Protein AF-A0A4P8GZ14-F1 (afdb_monomer_lite)

Structure (mmCIF, N/CA/C/O backbone):
data_AF-A0A4P8GZ14-F1
#
_entry.id   AF-A0A4P8GZ14-F1
#
loop_
_atom_site.group_PDB
_atom_site.id
_atom_site.type_symbol
_atom_site.label_atom_id
_atom_site.label_alt_id
_atom_site.label_comp_id
_atom_site.label_asym_id
_atom_site.label_entity_id
_atom_site.label_seq_id
_atom_site.pdbx_PDB_ins_code
_atom_site.Cartn_x
_atom_site.Cartn_y
_atom_site.Cartn_z
_atom_site.occupancy
_atom_site.B_iso_or_equiv
_atom_site.auth_seq_id
_atom_site.auth_comp_id
_atom_site.auth_asym_id
_atom_site.auth_atom_id
_atom_site.pdbx_PDB_model_num
ATOM 1 N N . MET A 1 1 ? -9.631 15.363 23.076 1.00 38.78 1 MET A N 1
ATOM 2 C CA . MET A 1 1 ? -8.656 15.101 22.000 1.00 38.78 1 MET A CA 1
ATOM 3 C C . MET A 1 1 ? -9.339 14.171 21.025 1.00 38.78 1 MET A C 1
ATOM 5 O O . MET A 1 1 ? -9.761 13.109 21.459 1.00 38.78 1 MET A O 1
ATOM 9 N N . SER A 1 2 ? -9.567 14.593 19.784 1.00 44.19 2 SER A N 1
ATOM 10 C CA . SER A 1 2 ? -10.221 13.736 18.792 1.00 44.19 2 SER A CA 1
ATOM 11 C C . SER A 1 2 ? -9.254 12.621 18.397 1.00 44.19 2 SER A C 1
ATOM 13 O O . SER A 1 2 ? -8.265 12.875 17.719 1.00 44.19 2 SER A O 1
ATOM 15 N N . THR A 1 3 ? -9.502 11.408 18.885 1.00 52.34 3 THR A N 1
ATOM 16 C CA . THR A 1 3 ? -8.819 10.164 18.505 1.00 52.34 3 THR A CA 1
ATOM 17 C C . THR A 1 3 ? -9.318 9.727 17.134 1.00 52.34 3 THR A C 1
ATOM 19 O O . THR A 1 3 ? -10.022 8.728 16.996 1.00 52.34 3 THR A O 1
ATOM 22 N N . GLU A 1 4 ? -9.014 10.509 16.101 1.00 71.50 4 GLU A N 1
ATOM 23 C CA . GLU A 1 4 ? -9.145 9.967 14.757 1.00 71.50 4 GLU A CA 1
ATOM 24 C C . GLU A 1 4 ? -8.101 8.860 14.609 1.00 71.50 4 GLU A C 1
ATOM 26 O O . GLU A 1 4 ? -6.923 9.079 14.888 1.00 71.50 4 GLU A O 1
ATOM 31 N N . ALA A 1 5 ? -8.551 7.655 14.247 1.00 81.19 5 ALA A N 1
ATOM 32 C CA . ALA A 1 5 ? -7.667 6.520 14.008 1.00 81.19 5 ALA A CA 1
ATOM 33 C C . ALA A 1 5 ? -6.572 6.908 13.007 1.00 81.19 5 ALA A C 1
ATOM 35 O O . ALA A 1 5 ? -6.805 7.711 12.108 1.00 81.19 5 ALA A O 1
ATOM 36 N N . ASP A 1 6 ? -5.379 6.358 13.150 1.00 90.62 6 ASP A N 1
ATOM 37 C CA . ASP A 1 6 ? -4.273 6.742 12.289 1.00 90.62 6 ASP A CA 1
ATOM 38 C C . ASP A 1 6 ? -4.528 6.356 10.820 1.00 90.62 6 ASP A C 1
ATOM 40 O O . ASP A 1 6 ? -4.742 5.186 10.503 1.00 90.62 6 ASP A O 1
ATOM 44 N N . VAL A 1 7 ? -4.522 7.349 9.928 1.00 94.12 7 VAL A N 1
ATOM 45 C CA . VAL A 1 7 ? -4.825 7.170 8.497 1.00 94.12 7 VAL A CA 1
ATOM 46 C C . VAL A 1 7 ? -3.712 6.429 7.772 1.00 94.12 7 VAL A C 1
ATOM 48 O O . VAL A 1 7 ? -3.989 5.702 6.823 1.00 94.12 7 VAL A O 1
ATOM 51 N N . ASP A 1 8 ? -2.473 6.575 8.230 1.00 94.56 8 ASP A N 1
ATOM 52 C CA . ASP A 1 8 ? -1.294 5.997 7.594 1.00 94.56 8 ASP A CA 1
ATOM 53 C C . ASP A 1 8 ? -1.044 4.551 8.047 1.00 94.56 8 ASP A C 1
ATOM 55 O O . ASP A 1 8 ? -0.216 3.852 7.461 1.00 94.56 8 ASP A O 1
ATOM 59 N N . ALA A 1 9 ? -1.771 4.060 9.058 1.00 95.50 9 ALA A N 1
ATOM 60 C CA . ALA A 1 9 ? -1.614 2.706 9.588 1.00 95.50 9 ALA A CA 1
ATOM 61 C C . ALA A 1 9 ? -1.754 1.582 8.534 1.00 95.50 9 ALA A C 1
ATOM 63 O O . ALA A 1 9 ? -0.907 0.686 8.534 1.00 95.50 9 ALA A O 1
ATOM 64 N N . PRO A 1 10 ? -2.719 1.608 7.591 1.00 96.88 10 PRO A N 1
ATOM 65 C CA . PRO A 1 10 ? -2.776 0.609 6.523 1.00 96.88 10 PRO A CA 1
ATOM 66 C C . PRO A 1 10 ? -1.548 0.656 5.601 1.00 96.88 10 PRO A C 1
ATOM 68 O O . PRO A 1 10 ? -1.019 -0.384 5.218 1.00 96.88 10 PRO A O 1
ATOM 71 N N . GLY A 1 11 ? -1.049 1.856 5.282 1.00 96.75 11 GLY A N 1
ATOM 72 C CA . GLY A 1 11 ? 0.176 2.023 4.493 1.00 96.75 11 GLY A CA 1
ATOM 73 C C . GLY A 1 11 ? 1.409 1.490 5.223 1.00 96.75 11 GLY A C 1
ATOM 74 O O . GLY A 1 11 ? 2.244 0.824 4.621 1.00 96.75 11 GLY A O 1
ATOM 75 N N . ALA A 1 12 ? 1.480 1.704 6.536 1.00 95.62 12 ALA A N 1
ATOM 76 C CA . ALA A 1 12 ? 2.525 1.158 7.392 1.00 95.62 12 ALA A CA 1
ATOM 77 C C . ALA A 1 12 ? 2.521 -0.382 7.429 1.00 95.62 12 ALA A C 1
ATOM 79 O O . ALA A 1 12 ? 3.589 -0.989 7.407 1.00 95.62 12 ALA A O 1
ATOM 80 N N . ALA A 1 13 ? 1.343 -1.016 7.440 1.00 97.44 13 ALA A N 1
ATOM 81 C CA . ALA A 1 13 ? 1.226 -2.472 7.341 1.00 97.44 13 ALA A CA 1
ATOM 82 C C . ALA A 1 13 ? 1.776 -3.000 6.009 1.00 97.44 13 ALA A C 1
ATOM 84 O O . ALA A 1 13 ? 2.526 -3.973 5.999 1.00 97.44 13 ALA A O 1
ATOM 85 N N . VAL A 1 14 ? 1.469 -2.313 4.901 1.00 97.44 14 VAL A N 1
ATOM 86 C CA . VAL A 1 14 ? 2.031 -2.634 3.581 1.00 97.44 14 VAL A CA 1
ATOM 87 C C . VAL A 1 14 ? 3.551 -2.488 3.581 1.00 97.44 14 VAL A C 1
ATOM 89 O O . VAL A 1 14 ? 4.247 -3.387 3.124 1.00 97.44 14 VAL A O 1
ATOM 92 N N . THR A 1 15 ? 4.089 -1.399 4.131 1.00 95.50 15 THR A N 1
ATOM 93 C CA . THR A 1 15 ? 5.543 -1.223 4.236 1.00 95.50 15 THR A CA 1
ATOM 94 C C . THR A 1 15 ? 6.192 -2.333 5.057 1.00 95.50 15 THR A C 1
ATOM 96 O O . THR A 1 15 ? 7.202 -2.880 4.627 1.00 95.50 15 THR A O 1
ATOM 99 N N . LEU A 1 16 ? 5.615 -2.704 6.203 1.00 95.94 16 LEU A N 1
ATOM 100 C CA . LEU A 1 16 ? 6.153 -3.777 7.038 1.00 95.94 16 LEU A CA 1
ATOM 101 C C . LEU A 1 16 ? 6.156 -5.126 6.304 1.00 95.94 16 LEU A C 1
ATOM 103 O O . LEU A 1 16 ? 7.145 -5.848 6.387 1.00 95.94 16 LEU A O 1
ATOM 107 N N . GLU A 1 17 ? 5.092 -5.440 5.564 1.00 97.06 17 GLU A N 1
ATOM 108 C CA . GLU A 1 17 ? 4.999 -6.663 4.762 1.00 97.06 17 GLU A CA 1
ATOM 109 C C . GLU A 1 17 ? 6.028 -6.687 3.624 1.00 97.06 17 GLU A C 1
ATOM 111 O O . GLU A 1 17 ? 6.744 -7.671 3.443 1.00 97.06 17 GLU A O 1
ATOM 116 N N . LEU A 1 18 ? 6.138 -5.600 2.856 1.00 96.19 18 LEU A N 1
ATOM 117 C CA . LEU A 1 18 ? 6.998 -5.561 1.671 1.00 96.19 18 LEU A CA 1
ATOM 118 C C . LEU A 1 18 ? 8.486 -5.441 2.025 1.00 96.19 18 LEU A C 1
ATOM 120 O O . LEU A 1 18 ? 9.323 -6.046 1.355 1.00 96.19 18 LEU A O 1
ATOM 124 N N . CYS A 1 19 ? 8.823 -4.710 3.089 1.00 95.06 19 CYS A N 1
ATOM 125 C CA . CYS A 1 19 ? 10.203 -4.569 3.561 1.00 95.06 19 CYS A CA 1
ATOM 126 C C . CYS A 1 19 ? 10.648 -5.681 4.514 1.00 95.06 19 CYS A C 1
ATOM 128 O O . CYS A 1 19 ? 11.849 -5.873 4.694 1.00 95.06 19 CYS A O 1
ATOM 130 N N . GLY A 1 20 ? 9.712 -6.356 5.185 1.00 93.19 20 GLY A N 1
ATOM 131 C CA . GLY A 1 20 ? 9.982 -7.286 6.287 1.00 93.19 20 GLY A CA 1
ATOM 132 C C . GLY A 1 20 ? 10.357 -6.612 7.617 1.00 93.19 20 GLY A C 1
ATOM 133 O O . GLY A 1 20 ? 10.481 -7.289 8.638 1.00 93.19 20 GLY A O 1
ATOM 134 N N . SER A 1 21 ? 10.544 -5.289 7.638 1.00 90.69 21 SER A N 1
ATOM 135 C CA . SER A 1 21 ? 10.904 -4.515 8.829 1.00 90.69 21 SER A CA 1
ATOM 136 C C . SER A 1 21 ? 10.468 -3.050 8.720 1.00 90.69 21 SER A C 1
ATOM 138 O O . SER A 1 21 ? 10.222 -2.527 7.636 1.00 90.69 21 SER A O 1
ATOM 140 N N . TRP A 1 22 ? 10.407 -2.369 9.869 1.00 87.06 22 TRP A N 1
ATOM 141 C CA . TRP A 1 22 ? 10.142 -0.925 9.956 1.00 87.06 22 TRP A CA 1
ATOM 142 C C . TRP A 1 22 ? 11.277 -0.057 9.408 1.00 87.06 22 TRP A C 1
ATOM 144 O O . TRP A 1 22 ? 11.052 1.087 9.027 1.00 87.06 22 TRP A O 1
ATOM 154 N N . ASP A 1 23 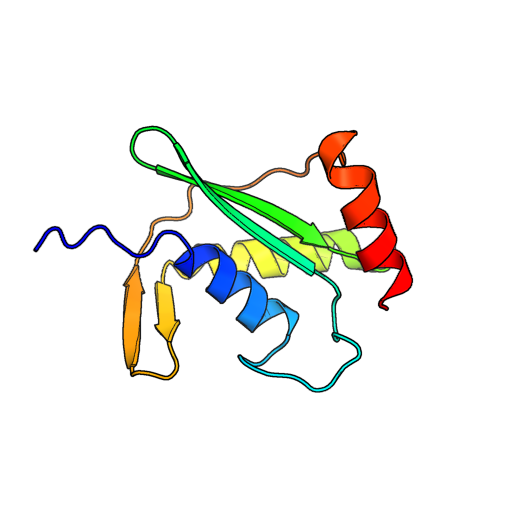? 12.490 -0.602 9.400 1.00 85.88 23 ASP A N 1
ATOM 155 C CA . ASP A 1 23 ? 13.682 0.032 8.858 1.00 85.88 23 ASP A CA 1
ATOM 156 C C . ASP A 1 23 ? 14.540 -1.040 8.183 1.00 85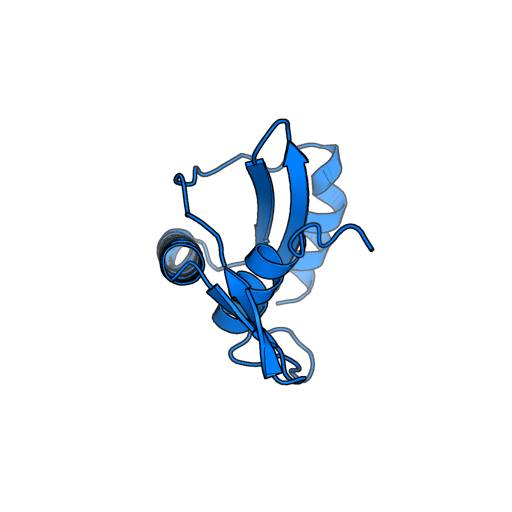.88 23 ASP A C 1
ATOM 158 O O . ASP A 1 23 ? 14.759 -2.120 8.747 1.00 85.88 23 ASP A O 1
ATOM 162 N N . HIS A 1 24 ? 14.999 -0.762 6.967 1.00 82.62 24 HIS A N 1
ATOM 163 C CA . HIS A 1 24 ? 15.882 -1.633 6.204 1.00 82.62 24 HIS A CA 1
ATOM 164 C C . HIS A 1 24 ? 16.990 -0.793 5.569 1.00 82.62 24 HIS A C 1
ATOM 166 O O . HIS A 1 24 ? 16.808 0.366 5.193 1.00 82.62 24 HIS A O 1
ATOM 172 N N . ARG A 1 25 ? 18.170 -1.391 5.396 1.00 84.75 25 ARG A N 1
ATOM 173 C CA . ARG A 1 25 ? 19.250 -0.726 4.662 1.00 84.75 25 ARG A CA 1
ATOM 174 C C . ARG A 1 25 ? 18.868 -0.630 3.175 1.00 84.75 25 ARG A C 1
ATOM 176 O O . ARG A 1 25 ? 18.333 -1.607 2.658 1.00 84.75 25 ARG A O 1
ATOM 183 N N . PRO A 1 26 ? 19.150 0.485 2.477 1.00 84.06 26 PRO A N 1
ATOM 184 C CA . PRO A 1 26 ? 19.012 0.550 1.023 1.00 84.06 26 PRO A CA 1
ATOM 185 C C . PRO A 1 26 ? 19.926 -0.458 0.290 1.00 84.06 26 PRO A C 1
ATOM 187 O O . PRO A 1 26 ? 21.027 -0.728 0.789 1.00 84.06 26 PRO A O 1
ATOM 190 N N . PRO A 1 27 ? 19.534 -0.947 -0.905 1.00 86.88 27 PRO A N 1
ATOM 191 C CA . PRO A 1 27 ? 18.269 -0.671 -1.598 1.00 86.88 27 PRO A CA 1
ATOM 192 C C . PRO A 1 27 ? 17.063 -1.337 -0.918 1.00 86.88 27 PRO A C 1
ATOM 194 O O . PRO A 1 27 ? 17.212 -2.225 -0.082 1.00 86.88 27 PRO A O 1
ATOM 197 N N . CYS A 1 28 ? 15.860 -0.855 -1.230 1.00 90.38 28 CYS A N 1
ATOM 198 C CA . CYS A 1 28 ? 14.639 -1.460 -0.707 1.00 90.38 28 CYS A CA 1
ATOM 199 C C . CYS A 1 28 ? 14.453 -2.858 -1.301 1.00 90.38 28 CYS A C 1
ATOM 201 O O . CYS A 1 28 ? 14.580 -2.976 -2.517 1.00 90.38 28 CYS A O 1
ATOM 203 N N . PRO A 1 29 ? 14.131 -3.891 -0.493 1.00 91.44 29 PRO A N 1
ATOM 204 C CA . PRO A 1 29 ? 13.872 -5.230 -1.021 1.00 91.44 29 PRO A CA 1
ATOM 205 C C . PRO A 1 29 ? 12.772 -5.236 -2.080 1.00 91.44 29 PRO A C 1
ATOM 207 O O . PRO A 1 29 ? 12.848 -5.986 -3.046 1.00 91.44 29 PRO A O 1
ATOM 210 N N . LEU A 1 30 ? 11.764 -4.380 -1.894 1.00 94.69 30 LEU A N 1
ATOM 211 C CA . LEU A 1 30 ? 10.699 -4.167 -2.855 1.00 94.69 30 LEU A CA 1
ATOM 212 C C . LEU A 1 30 ? 10.353 -2.674 -2.894 1.00 94.69 30 LEU A C 1
ATOM 214 O O . LEU A 1 30 ? 9.616 -2.192 -2.024 1.00 94.69 30 LEU A O 1
ATOM 218 N N . PRO A 1 31 ? 10.906 -1.908 -3.855 1.00 96.38 31 PRO A N 1
ATOM 219 C CA . PRO A 1 31 ? 10.680 -0.474 -3.940 1.00 96.38 31 PRO A CA 1
ATOM 220 C C . PRO A 1 31 ? 9.191 -0.167 -4.047 1.00 96.38 31 PRO A C 1
ATOM 222 O O . PRO A 1 31 ? 8.523 -0.558 -5.002 1.00 96.38 31 PRO A O 1
ATOM 225 N N . HIS A 1 32 ? 8.662 0.567 -3.073 1.00 96.19 32 HIS A N 1
ATOM 226 C CA . HIS A 1 32 ? 7.245 0.882 -3.021 1.00 96.19 32 HIS A CA 1
ATOM 227 C C . HIS A 1 32 ? 6.986 2.279 -2.460 1.00 96.19 32 HIS A C 1
ATOM 229 O O . HIS A 1 32 ? 7.849 2.959 -1.902 1.00 96.19 32 HIS A O 1
ATOM 235 N N . TYR A 1 33 ? 5.753 2.718 -2.641 1.00 96.06 33 TYR A N 1
ATOM 236 C CA . TYR A 1 33 ? 5.194 3.925 -2.078 1.00 96.06 33 TYR A CA 1
ATOM 237 C C . TYR A 1 33 ? 3.746 3.655 -1.703 1.00 96.06 33 TYR A C 1
ATOM 239 O O . TYR A 1 33 ? 2.980 3.164 -2.530 1.00 96.06 33 TYR A O 1
ATOM 247 N N . ALA A 1 34 ? 3.373 4.031 -0.486 1.00 96.50 34 ALA A N 1
ATOM 248 C CA . ALA A 1 34 ? 2.004 3.984 -0.008 1.00 96.50 34 ALA A CA 1
ATOM 249 C C . ALA A 1 34 ? 1.530 5.402 0.329 1.00 96.50 34 ALA A C 1
ATOM 251 O O . ALA A 1 34 ? 2.252 6.181 0.954 1.00 96.50 34 ALA A O 1
ATOM 252 N N . HIS A 1 35 ? 0.314 5.733 -0.091 1.00 95.94 35 HIS A N 1
ATOM 253 C CA . HIS A 1 35 ? -0.361 6.972 0.267 1.00 95.94 35 HIS A CA 1
ATOM 254 C C . HIS A 1 35 ? -1.785 6.676 0.701 1.00 95.94 35 HIS A C 1
ATOM 256 O O . HIS A 1 35 ? -2.552 6.088 -0.063 1.00 95.94 35 HIS A O 1
ATOM 262 N N . ALA A 1 36 ? -2.123 7.080 1.919 1.00 96.31 36 ALA A N 1
ATOM 263 C CA . ALA A 1 36 ? -3.458 6.950 2.464 1.00 96.31 36 ALA A CA 1
ATOM 264 C C . ALA A 1 36 ? -4.152 8.313 2.484 1.00 96.31 36 ALA A C 1
ATOM 266 O O . ALA A 1 36 ? -3.566 9.324 2.871 1.00 96.31 36 ALA A O 1
ATOM 267 N N . GLU A 1 37 ? -5.418 8.329 2.087 1.00 95.19 37 GLU A N 1
ATOM 268 C CA . GLU A 1 37 ? -6.267 9.514 2.134 1.00 95.19 37 GLU A CA 1
ATOM 269 C C . GLU A 1 37 ? -7.625 9.145 2.737 1.00 95.19 37 GLU A C 1
ATOM 271 O O . GLU A 1 37 ? -8.217 8.115 2.400 1.00 95.19 37 GLU A O 1
ATOM 276 N N . ARG A 1 38 ? -8.149 9.992 3.630 1.00 94.00 38 ARG A N 1
ATOM 277 C CA . ARG A 1 38 ? -9.524 9.845 4.124 1.00 94.00 38 ARG A CA 1
ATOM 278 C C . ARG A 1 38 ? -10.509 10.220 3.027 1.00 94.00 38 ARG A C 1
ATOM 280 O O . ARG A 1 38 ? -10.518 11.349 2.550 1.00 94.00 38 ARG A O 1
ATOM 287 N N . THR A 1 39 ? -11.406 9.298 2.699 1.00 91.69 39 THR A N 1
ATOM 288 C CA . THR A 1 39 ? -12.456 9.495 1.696 1.00 91.69 39 THR A CA 1
ATOM 289 C C . THR A 1 39 ? -13.807 9.126 2.298 1.00 91.69 39 THR A C 1
ATOM 291 O O . THR A 1 39 ? -14.096 7.949 2.534 1.00 91.69 39 THR A O 1
ATOM 294 N N . GLY A 1 40 ? -14.647 10.129 2.567 1.00 88.50 40 GLY A N 1
ATOM 295 C CA . GLY A 1 40 ? -15.934 9.926 3.237 1.00 88.50 40 GLY A CA 1
ATOM 296 C C . GLY A 1 40 ? -15.750 9.326 4.633 1.00 88.50 40 GLY A C 1
ATOM 297 O O . GLY A 1 40 ? -15.117 9.930 5.492 1.00 88.50 40 GLY A O 1
ATOM 298 N N . THR A 1 41 ? -16.301 8.132 4.857 1.00 86.81 41 THR A N 1
ATOM 299 C CA . THR A 1 41 ? -16.188 7.399 6.131 1.00 86.81 41 THR A CA 1
ATOM 300 C C . THR A 1 41 ? -15.058 6.365 6.148 1.00 86.81 41 THR A C 1
ATOM 302 O O . THR A 1 41 ? -14.946 5.614 7.113 1.00 86.81 41 THR A O 1
ATOM 305 N N . GLY A 1 42 ? -14.263 6.269 5.079 1.00 91.94 42 GLY A N 1
ATOM 306 C CA . GLY A 1 42 ? -13.202 5.273 4.926 1.00 91.94 42 GLY A CA 1
ATOM 307 C C . GLY A 1 42 ? -11.846 5.885 4.590 1.00 91.94 42 GLY A C 1
ATOM 308 O O . GLY A 1 42 ? -11.678 7.105 4.557 1.00 91.94 42 GLY A O 1
ATOM 309 N N . VAL A 1 43 ? -10.881 5.011 4.323 1.00 95.19 43 VAL A N 1
ATOM 310 C CA . VAL A 1 43 ? -9.538 5.371 3.862 1.00 95.19 43 VAL A CA 1
ATOM 311 C C . VAL A 1 43 ? -9.308 4.702 2.515 1.00 95.19 43 VAL A C 1
ATOM 313 O O . VAL A 1 43 ? -9.513 3.496 2.380 1.00 95.19 43 VAL A O 1
ATOM 316 N N . THR A 1 44 ? -8.888 5.486 1.528 1.00 96.31 44 THR A N 1
ATOM 317 C CA . THR A 1 44 ? -8.399 4.978 0.248 1.00 96.31 44 THR A CA 1
ATOM 318 C C . THR A 1 44 ? -6.880 4.902 0.315 1.00 96.31 44 THR A C 1
ATOM 320 O O . THR A 1 44 ? -6.222 5.891 0.636 1.00 96.31 44 THR A O 1
ATOM 323 N N . LEU A 1 45 ? -6.324 3.727 0.019 1.00 97.44 45 LEU A N 1
ATOM 324 C CA . LEU A 1 45 ? -4.884 3.498 -0.022 1.00 97.44 45 LEU A CA 1
ATOM 325 C C . LEU A 1 45 ? -4.433 3.338 -1.476 1.00 97.44 45 LEU A C 1
ATOM 327 O O . LEU A 1 45 ? -4.887 2.435 -2.178 1.00 97.44 45 LEU A O 1
ATOM 331 N N . ARG A 1 46 ? -3.510 4.190 -1.921 1.00 97.62 46 ARG A N 1
ATOM 332 C CA . ARG A 1 46 ? -2.813 4.039 -3.199 1.00 97.62 46 ARG A CA 1
ATOM 333 C C . ARG A 1 46 ? -1.421 3.484 -2.947 1.00 97.62 46 ARG A C 1
ATOM 335 O O . ARG A 1 46 ? -0.607 4.129 -2.289 1.00 97.62 46 ARG A O 1
ATOM 342 N N . VAL A 1 47 ? -1.152 2.307 -3.505 1.00 98.25 47 VAL A N 1
ATOM 343 C CA . VAL A 1 47 ? 0.169 1.677 -3.473 1.00 98.25 47 VAL A CA 1
ATOM 344 C C . VAL A 1 47 ? 0.743 1.654 -4.884 1.00 98.25 47 VAL A C 1
ATOM 346 O O . VAL A 1 47 ? 0.073 1.228 -5.824 1.00 98.25 47 VAL A O 1
ATOM 349 N N . LEU A 1 48 ? 1.975 2.133 -5.027 1.00 98.19 48 LEU A N 1
ATOM 350 C CA . LEU A 1 48 ? 2.814 1.931 -6.205 1.00 98.19 48 LEU A CA 1
ATOM 351 C C . LEU A 1 48 ? 3.998 1.078 -5.779 1.00 98.19 48 LEU A C 1
ATOM 353 O O . LEU A 1 48 ? 4.598 1.360 -4.745 1.00 98.19 48 LEU A O 1
ATOM 357 N N . PHE A 1 49 ? 4.359 0.079 -6.568 1.00 97.50 49 PHE A N 1
ATOM 358 C CA . PHE A 1 49 ? 5.507 -0.772 -6.290 1.00 97.50 49 PHE A CA 1
ATOM 359 C C . PHE A 1 49 ? 6.217 -1.161 -7.587 1.00 97.50 49 PHE A C 1
ATOM 361 O O . PHE A 1 49 ? 5.613 -1.120 -8.659 1.00 97.50 49 PHE A O 1
ATOM 368 N N . ALA A 1 50 ? 7.502 -1.486 -7.480 1.00 96.88 50 ALA A N 1
ATOM 369 C CA . ALA A 1 50 ? 8.295 -2.084 -8.544 1.00 96.88 50 ALA A CA 1
ATOM 370 C C . ALA A 1 50 ? 8.539 -3.559 -8.209 1.00 96.88 50 ALA A C 1
ATOM 372 O O . ALA A 1 50 ? 8.958 -3.881 -7.098 1.00 96.88 50 ALA A O 1
ATOM 373 N N . ALA A 1 51 ? 8.241 -4.429 -9.166 1.00 95.56 51 ALA A N 1
ATOM 374 C CA . ALA A 1 51 ? 8.446 -5.868 -9.095 1.00 95.56 51 ALA A CA 1
ATOM 375 C C . ALA A 1 51 ? 8.736 -6.393 -10.505 1.00 95.56 51 ALA A C 1
ATOM 377 O O . ALA A 1 51 ? 8.372 -5.737 -11.490 1.00 95.56 51 ALA A O 1
ATOM 378 N N . GLU A 1 52 ? 9.356 -7.567 -10.593 1.00 94.81 52 GLU A N 1
ATOM 379 C CA . GLU A 1 52 ? 9.421 -8.300 -11.855 1.00 94.81 52 GLU A CA 1
ATOM 380 C C . GLU A 1 52 ? 7.999 -8.684 -12.308 1.00 94.81 52 GLU A C 1
ATOM 382 O O . GLU A 1 52 ? 7.128 -8.914 -11.459 1.00 94.81 52 GLU A O 1
ATOM 387 N N . PRO A 1 53 ? 7.718 -8.734 -13.624 1.00 94.38 53 PRO A N 1
ATOM 388 C CA . PRO A 1 53 ? 6.375 -9.022 -14.129 1.00 94.38 53 PRO A CA 1
ATOM 389 C C . PRO A 1 53 ? 5.780 -10.338 -13.612 1.00 94.38 53 PRO A C 1
ATOM 391 O O . PRO A 1 53 ? 4.577 -10.405 -13.376 1.00 94.38 53 PRO A O 1
ATOM 394 N N . GLU A 1 54 ? 6.606 -11.368 -13.426 1.00 96.94 54 GLU A N 1
ATOM 395 C CA . GLU A 1 54 ? 6.206 -12.666 -12.873 1.00 96.94 54 GLU A CA 1
ATOM 396 C C . GLU A 1 54 ? 5.803 -12.623 -11.392 1.00 96.94 5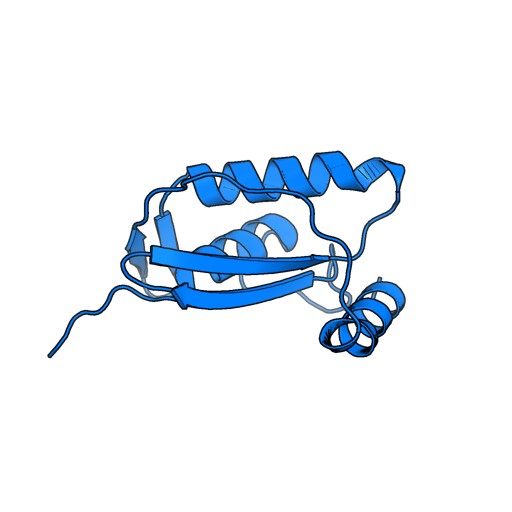4 GLU A C 1
ATOM 398 O O . GLU A 1 54 ? 5.011 -13.461 -10.966 1.00 96.94 54 GLU A O 1
ATOM 403 N N . ASP A 1 55 ? 6.291 -11.640 -10.632 1.00 96.94 55 ASP A N 1
ATOM 404 C CA . ASP A 1 55 ? 6.046 -11.513 -9.192 1.00 96.94 55 ASP A CA 1
ATOM 405 C C . ASP A 1 55 ? 4.890 -10.544 -8.872 1.00 96.94 55 ASP A C 1
ATOM 407 O O . ASP A 1 55 ? 4.451 -10.455 -7.724 1.00 96.94 55 ASP A O 1
ATOM 411 N N . GLU A 1 56 ? 4.372 -9.797 -9.857 1.00 96.75 56 GLU A N 1
ATOM 412 C CA . GLU A 1 56 ? 3.372 -8.732 -9.650 1.00 96.75 56 GLU A CA 1
ATOM 413 C C . GLU A 1 56 ? 2.121 -9.214 -8.904 1.00 96.75 56 GLU A C 1
ATOM 415 O O . GLU A 1 56 ? 1.669 -8.562 -7.953 1.00 96.75 56 GLU A O 1
ATOM 420 N N . GLU A 1 57 ? 1.579 -10.368 -9.296 1.00 97.19 57 GLU A N 1
ATOM 421 C CA . GLU A 1 57 ? 0.399 -10.954 -8.657 1.00 97.19 57 GLU A CA 1
ATOM 422 C C . GLU A 1 57 ? 0.684 -11.374 -7.207 1.00 97.19 57 GLU A C 1
ATOM 424 O O . GLU A 1 57 ? -0.136 -11.135 -6.314 1.00 97.19 57 GLU A O 1
ATOM 429 N N . ASP A 1 58 ? 1.867 -11.934 -6.945 1.00 98.00 58 ASP A N 1
ATOM 430 C CA . ASP A 1 58 ? 2.276 -12.357 -5.606 1.00 98.00 58 ASP A CA 1
ATOM 431 C C . ASP A 1 58 ? 2.476 -11.168 -4.663 1.00 98.00 58 ASP A C 1
ATOM 433 O O . ASP A 1 58 ? 2.062 -11.212 -3.499 1.00 98.00 58 ASP A O 1
ATOM 437 N N . VAL A 1 59 ? 3.046 -10.070 -5.158 1.00 97.88 59 VAL A N 1
ATOM 438 C CA . VAL A 1 59 ? 3.199 -8.830 -4.385 1.00 97.88 59 VAL A CA 1
ATOM 439 C C . VAL A 1 59 ? 1.837 -8.256 -4.008 1.00 97.88 59 VAL A C 1
ATOM 441 O O . VAL A 1 59 ? 1.631 -7.849 -2.863 1.00 97.88 59 VAL A O 1
ATOM 444 N N . ARG A 1 60 ? 0.870 -8.273 -4.928 1.00 97.94 60 ARG A N 1
ATOM 445 C CA . ARG A 1 60 ? -0.498 -7.821 -4.637 1.00 97.94 60 ARG A CA 1
ATOM 446 C C . ARG A 1 60 ? -1.203 -8.702 -3.626 1.00 97.94 60 ARG A C 1
ATOM 448 O O . ARG A 1 60 ? -1.836 -8.172 -2.716 1.00 97.94 60 ARG A O 1
ATOM 455 N N . ARG A 1 61 ? -1.058 -10.021 -3.741 1.00 98.19 61 ARG A N 1
ATOM 456 C CA . ARG A 1 61 ? -1.616 -10.963 -2.767 1.00 98.19 61 ARG A CA 1
ATOM 457 C C . ARG A 1 61 ? -1.084 -10.682 -1.359 1.00 98.19 61 ARG A C 1
ATOM 459 O O . ARG A 1 61 ? -1.872 -10.611 -0.422 1.00 98.19 61 ARG A O 1
ATOM 466 N N . ARG A 1 62 ? 0.223 -10.442 -1.216 1.00 98.44 62 ARG A N 1
ATOM 467 C CA . ARG A 1 62 ? 0.845 -10.074 0.071 1.00 98.44 62 ARG A CA 1
ATOM 468 C C . ARG A 1 62 ? 0.292 -8.763 0.635 1.00 98.44 62 ARG A C 1
ATOM 470 O O . ARG A 1 62 ? -0.006 -8.685 1.824 1.00 98.44 62 ARG A O 1
ATOM 477 N N . ILE A 1 63 ? 0.099 -7.750 -0.213 1.00 98.50 63 ILE A N 1
ATOM 478 C CA . ILE A 1 63 ? -0.534 -6.479 0.181 1.00 98.50 63 ILE A CA 1
ATOM 479 C C . ILE A 1 63 ? -1.954 -6.723 0.712 1.00 98.50 63 ILE A C 1
ATOM 481 O O . ILE A 1 63 ? -2.303 -6.222 1.782 1.00 98.50 63 ILE A O 1
ATOM 485 N N . ASP A 1 64 ? -2.762 -7.506 -0.001 1.00 98.50 64 ASP A N 1
ATOM 486 C CA . ASP A 1 64 ? -4.134 -7.812 0.409 1.00 98.50 64 ASP A CA 1
ATOM 487 C C . ASP A 1 64 ? -4.180 -8.618 1.716 1.00 98.50 64 ASP A C 1
ATOM 489 O O . ASP A 1 64 ? -5.016 -8.339 2.578 1.00 98.50 64 ASP A O 1
ATOM 493 N N . GLU A 1 65 ? -3.270 -9.575 1.910 1.00 98.38 65 GLU A N 1
ATOM 494 C CA . GLU A 1 65 ? -3.124 -10.347 3.154 1.00 98.38 65 GLU A CA 1
ATOM 495 C C . GLU A 1 65 ? -2.751 -9.440 4.343 1.00 98.38 65 GLU A C 1
ATOM 497 O O . GLU A 1 65 ? -3.384 -9.502 5.406 1.00 98.38 65 GLU A O 1
ATOM 502 N N . ALA A 1 66 ? -1.792 -8.528 4.153 1.00 98.25 66 ALA A N 1
ATOM 503 C CA . ALA A 1 66 ? -1.397 -7.554 5.169 1.00 98.25 66 ALA A CA 1
ATOM 504 C C . ALA A 1 66 ? -2.558 -6.623 5.553 1.00 98.25 66 ALA A C 1
ATOM 506 O O . ALA A 1 66 ? -2.810 -6.383 6.736 1.00 98.25 66 ALA A O 1
ATOM 507 N N . LEU A 1 67 ? -3.322 -6.139 4.571 1.00 98.44 67 LEU A N 1
ATOM 508 C CA . LEU A 1 67 ? -4.490 -5.294 4.826 1.00 98.44 67 LEU A CA 1
ATOM 509 C C . LEU A 1 67 ? -5.637 -6.076 5.475 1.00 98.44 67 LEU A C 1
ATOM 511 O O . LEU A 1 67 ? -6.310 -5.542 6.359 1.00 98.44 67 LEU A O 1
ATOM 515 N N . SER A 1 68 ? -5.836 -7.338 5.097 1.00 98.38 68 SER A N 1
ATOM 516 C CA . SER A 1 68 ? -6.873 -8.218 5.658 1.00 98.38 68 SER A CA 1
ATOM 517 C C . SER A 1 68 ? -6.636 -8.573 7.125 1.00 98.38 68 SER A C 1
ATOM 519 O O . SER A 1 68 ? -7.590 -8.884 7.834 1.00 98.38 68 SER A O 1
ATOM 521 N N . THR A 1 69 ? -5.394 -8.466 7.611 1.00 97.56 69 THR A N 1
ATOM 522 C CA . THR A 1 69 ? -5.075 -8.601 9.043 1.00 97.56 69 THR A CA 1
ATOM 523 C C . THR A 1 69 ? -5.811 -7.556 9.895 1.00 97.56 69 THR A C 1
ATOM 525 O O . THR A 1 69 ? -6.067 -7.787 11.077 1.00 97.56 69 THR A O 1
ATOM 528 N N . GLY A 1 70 ? -6.186 -6.409 9.311 1.00 97.00 70 GLY A N 1
ATOM 529 C CA . GLY A 1 70 ? -7.061 -5.423 9.953 1.00 97.00 70 GLY A CA 1
ATOM 530 C C . GLY A 1 70 ? -6.425 -4.676 11.124 1.00 97.00 70 GLY A C 1
ATOM 531 O O . GLY A 1 70 ? -7.127 -4.000 11.875 1.00 97.00 70 GLY A O 1
ATOM 532 N N . SER A 1 71 ? -5.113 -4.806 11.324 1.00 96.69 71 SER A N 1
ATOM 533 C CA . SER A 1 71 ? -4.390 -4.070 12.355 1.00 96.69 71 SER A CA 1
ATOM 534 C C . SER A 1 71 ? -2.890 -4.006 12.086 1.00 96.69 71 SER A C 1
ATOM 536 O O . SER A 1 71 ? -2.324 -4.866 11.413 1.00 96.69 71 SER A O 1
ATOM 538 N N . VAL A 1 72 ? -2.238 -2.985 12.640 1.00 96.25 72 VAL A N 1
ATOM 539 C CA . VAL A 1 72 ? -0.776 -2.911 12.739 1.00 96.25 72 VAL A CA 1
ATOM 540 C C . VAL A 1 72 ? -0.402 -2.435 14.129 1.00 96.25 72 VAL A C 1
ATOM 542 O O . VAL A 1 72 ? -1.054 -1.546 14.684 1.00 96.25 72 VAL A O 1
ATOM 545 N N . THR A 1 73 ? 0.657 -3.021 14.679 1.00 94.25 73 THR A N 1
ATOM 546 C CA . THR A 1 73 ? 1.276 -2.572 15.925 1.00 94.25 73 THR A CA 1
ATOM 547 C C . THR A 1 73 ? 2.586 -1.884 15.594 1.00 94.25 73 THR A C 1
ATOM 549 O O . THR A 1 73 ? 3.471 -2.477 14.977 1.00 94.25 73 THR A O 1
ATOM 552 N N . ARG A 1 74 ? 2.704 -0.625 15.998 1.00 88.31 74 ARG A N 1
ATOM 553 C CA . ARG A 1 74 ? 3.896 0.188 15.792 1.00 88.31 74 ARG A CA 1
ATOM 554 C C . ARG A 1 74 ? 5.014 -0.171 16.766 1.00 88.31 74 ARG A C 1
ATOM 556 O O . ARG A 1 74 ? 4.753 -0.766 17.812 1.00 88.31 74 ARG A O 1
ATOM 563 N N . PRO A 1 75 ? 6.255 0.257 16.476 1.00 89.06 75 PRO A N 1
ATOM 564 C CA . PRO A 1 75 ? 7.382 0.080 17.391 1.00 89.06 75 PRO A CA 1
ATOM 565 C C . PRO A 1 75 ? 7.167 0.681 18.789 1.00 89.06 75 PRO A C 1
ATOM 567 O O . PRO A 1 75 ? 7.754 0.200 19.752 1.00 89.06 75 PRO A O 1
ATOM 570 N N . ASP A 1 76 ? 6.322 1.707 18.916 1.00 88.69 76 ASP A N 1
ATOM 571 C CA . ASP A 1 76 ? 5.958 2.321 20.200 1.00 88.69 76 ASP A CA 1
ATOM 572 C C . ASP A 1 76 ? 4.892 1.529 20.989 1.00 88.69 76 ASP A C 1
ATOM 574 O O . ASP A 1 76 ? 4.487 1.943 22.074 1.00 88.69 76 ASP A O 1
ATOM 578 N N . GLY A 1 77 ? 4.434 0.391 20.456 1.00 91.06 77 GLY A N 1
ATOM 579 C CA . GLY A 1 77 ? 3.401 -0.462 21.039 1.00 91.06 77 GLY A CA 1
ATOM 580 C C . GLY A 1 77 ? 1.967 -0.004 20.759 1.00 91.06 77 GLY A C 1
ATOM 581 O O . GLY A 1 77 ? 1.029 -0.710 21.134 1.00 91.06 77 GLY A O 1
ATOM 582 N N . SER A 1 78 ? 1.763 1.138 20.094 1.00 90.75 78 SER A N 1
ATOM 583 C CA . SER A 1 78 ? 0.427 1.572 19.682 1.00 90.75 78 SER A CA 1
ATOM 584 C C . SER A 1 78 ? -0.112 0.669 18.574 1.00 90.75 78 SER A C 1
ATOM 586 O O . SER A 1 78 ? 0.620 0.255 17.674 1.00 90.75 78 SER A O 1
ATOM 588 N N . SER A 1 79 ? -1.406 0.355 18.632 1.00 93.50 79 SER A N 1
ATOM 589 C CA . SER A 1 79 ? -2.082 -0.433 17.603 1.00 93.50 79 SER A CA 1
ATOM 590 C C . SER A 1 79 ? -3.232 0.360 17.001 1.00 93.50 79 SER A C 1
ATOM 592 O O . SER A 1 79 ? -3.994 1.010 17.719 1.00 93.50 79 SER A O 1
ATOM 594 N N . THR A 1 80 ? -3.346 0.309 15.677 1.00 95.19 80 THR A N 1
ATOM 595 C CA . THR A 1 80 ? -4.489 0.850 14.933 1.00 95.19 80 THR A CA 1
ATOM 596 C C . THR A 1 80 ? -5.199 -0.300 14.242 1.00 95.19 80 THR A C 1
ATOM 598 O O . THR A 1 80 ? -4.536 -1.167 13.677 1.00 95.19 80 THR A O 1
ATOM 601 N N . GLN A 1 81 ? -6.531 -0.301 14.291 1.00 95.50 81 GLN A N 1
ATOM 602 C CA . GLN A 1 81 ? -7.379 -1.307 13.655 1.00 95.50 81 GLN A CA 1
ATOM 603 C C . GLN A 1 81 ? -8.177 -0.697 12.503 1.00 95.50 81 GLN A C 1
ATOM 605 O O . GLN A 1 81 ? -8.525 0.486 12.534 1.00 95.50 81 GLN A O 1
ATOM 610 N N . TRP A 1 82 ? -8.495 -1.518 11.510 1.00 96.25 82 TRP A N 1
ATOM 611 C CA . TRP A 1 82 ? -9.343 -1.175 10.374 1.00 96.25 82 TRP A CA 1
ATOM 612 C C . TRP A 1 82 ? -10.061 -2.418 9.842 1.00 96.25 82 TRP A C 1
ATOM 614 O O . TRP A 1 82 ? -9.802 -3.544 10.258 1.00 96.25 82 TRP A O 1
ATOM 624 N N . GLU A 1 83 ? -10.959 -2.209 8.883 1.00 97.12 83 GLU A N 1
ATOM 625 C CA . GLU A 1 83 ? -11.609 -3.281 8.134 1.00 97.12 83 GLU A CA 1
ATOM 626 C C . GLU A 1 83 ? -11.251 -3.139 6.654 1.00 97.12 83 GLU A C 1
ATOM 628 O O . GLU A 1 83 ? -11.525 -2.104 6.038 1.00 97.12 83 GLU A O 1
ATOM 633 N N . PHE A 1 84 ? -10.623 -4.164 6.080 1.00 97.75 84 PHE A N 1
ATOM 634 C CA . PHE A 1 84 ? -10.277 -4.165 4.665 1.00 97.75 84 PHE A CA 1
ATOM 635 C C . PHE A 1 84 ? -11.518 -4.418 3.806 1.00 97.75 84 PHE A C 1
ATOM 637 O O . PHE A 1 84 ? -12.234 -5.399 3.988 1.00 97.75 84 PHE A O 1
ATOM 644 N N . ARG A 1 85 ? -11.783 -3.504 2.868 1.00 97.00 85 ARG A N 1
ATOM 645 C CA . ARG A 1 85 ? -12.965 -3.548 1.989 1.00 97.00 85 ARG A CA 1
ATOM 646 C C . ARG A 1 85 ? -12.692 -4.188 0.625 1.00 97.00 85 ARG A C 1
ATOM 648 O O . ARG A 1 85 ? -13.639 -4.414 -0.121 1.00 97.00 85 ARG A O 1
ATOM 655 N N . GLY A 1 86 ? -11.428 -4.466 0.313 1.00 96.75 86 GLY A N 1
ATOM 656 C CA . GLY A 1 86 ? -10.971 -4.970 -0.979 1.00 96.75 86 GLY A CA 1
ATOM 657 C C . GLY A 1 86 ? -10.026 -4.001 -1.689 1.00 9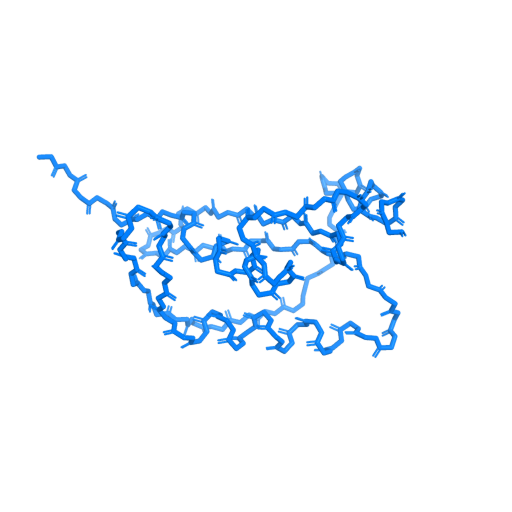6.75 86 GLY A C 1
ATOM 658 O O . GLY A 1 86 ? -9.865 -2.846 -1.288 1.00 96.75 86 GLY A O 1
ATOM 659 N N . SER A 1 87 ? -9.404 -4.487 -2.757 1.00 97.06 87 SER A N 1
ATOM 660 C CA . SER A 1 87 ? -8.476 -3.738 -3.602 1.00 97.06 87 SER A CA 1
ATOM 661 C C . SER A 1 87 ? -8.734 -4.041 -5.082 1.00 97.06 87 SER A C 1
ATOM 663 O O . SER A 1 87 ? -9.483 -4.949 -5.444 1.00 97.06 87 SER A O 1
ATOM 665 N N . THR A 1 88 ? -8.127 -3.245 -5.958 1.00 95.81 88 THR A N 1
ATOM 666 C CA . THR A 1 88 ? -8.085 -3.509 -7.398 1.00 95.81 88 THR A CA 1
ATOM 667 C C . THR A 1 88 ? -6.760 -3.018 -7.966 1.00 95.81 88 THR A C 1
ATOM 669 O O . THR A 1 88 ? -6.194 -2.038 -7.472 1.00 95.81 88 THR A O 1
ATOM 672 N N . SER A 1 89 ? -6.268 -3.660 -9.027 1.00 94.44 89 SER A N 1
ATOM 673 C CA . SER A 1 89 ? -5.179 -3.095 -9.827 1.00 94.44 89 SER A CA 1
ATOM 674 C C . SER A 1 89 ? -5.631 -1.799 -10.479 1.00 94.44 89 SER A C 1
ATOM 676 O O . SER A 1 89 ? -6.715 -1.723 -11.059 1.00 94.44 89 SER A O 1
ATOM 678 N N . GLY A 1 90 ? -4.759 -0.797 -10.449 1.00 92.50 90 GLY A N 1
ATOM 679 C CA . GLY A 1 90 ? -4.944 0.447 -11.183 1.00 92.50 90 GLY A CA 1
ATOM 680 C C . GLY A 1 90 ? -3.753 0.713 -12.087 1.00 92.50 90 GLY A C 1
ATOM 681 O O . GLY A 1 90 ? -2.622 0.393 -11.736 1.00 92.50 90 GLY A O 1
ATOM 682 N N . VAL A 1 91 ? -4.001 1.353 -13.225 1.00 94.12 91 VAL A N 1
ATOM 683 C CA . VAL A 1 91 ? -2.934 1.842 -14.105 1.00 94.12 91 VAL A CA 1
ATOM 684 C C . VAL A 1 91 ? -2.229 3.021 -13.428 1.00 94.12 91 VAL A C 1
ATOM 686 O O . VAL A 1 91 ? -2.865 3.797 -12.713 1.00 94.12 91 VAL A O 1
ATOM 689 N N . VAL A 1 92 ? -0.918 3.158 -13.630 1.00 95.62 92 VAL A N 1
ATOM 690 C CA . VAL A 1 92 ? -0.167 4.346 -13.196 1.00 95.62 92 VAL A CA 1
ATOM 691 C C . VAL A 1 92 ? -0.680 5.561 -13.968 1.00 95.62 92 VAL A C 1
ATOM 693 O O . VAL A 1 92 ? -0.624 5.590 -15.198 1.00 95.62 92 VAL A O 1
ATOM 696 N N . VAL A 1 93 ? -1.184 6.569 -13.258 1.00 95.19 93 VAL A N 1
ATOM 697 C CA . VAL A 1 93 ? -1.696 7.797 -13.889 1.00 95.19 93 VAL A CA 1
ATOM 698 C C . VAL A 1 93 ? -0.569 8.819 -14.116 1.00 95.19 93 VAL A C 1
ATOM 700 O O . VAL A 1 93 ? 0.489 8.721 -13.491 1.00 95.19 93 VAL A O 1
ATOM 703 N N . PRO A 1 94 ? -0.743 9.841 -14.980 1.00 97.19 94 PRO A N 1
ATOM 704 C CA . PRO A 1 94 ? 0.336 10.779 -15.308 1.00 97.19 94 PRO A CA 1
ATOM 705 C C . PRO A 1 94 ? 0.972 11.491 -14.104 1.00 97.19 94 PRO A C 1
ATOM 707 O O . PRO A 1 94 ? 2.180 11.720 -14.097 1.00 97.19 94 PRO A O 1
ATOM 710 N N . SER A 1 95 ? 0.192 11.799 -13.062 1.00 95.94 95 SER A N 1
ATOM 711 C CA . SER A 1 95 ? 0.698 12.401 -11.818 1.00 95.94 95 SER A CA 1
ATOM 712 C C . SER A 1 95 ? 1.620 11.469 -11.018 1.00 95.94 95 SER A C 1
ATOM 714 O O . SER A 1 95 ? 2.422 11.934 -10.210 1.00 95.94 95 SER A O 1
ATOM 716 N N . GLU A 1 96 ? 1.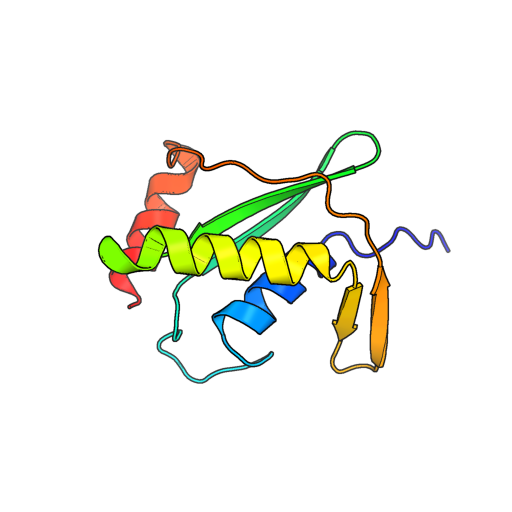547 10.161 -11.259 1.00 97.31 96 GLU A N 1
ATOM 717 C CA . GLU A 1 96 ? 2.334 9.129 -10.583 1.00 97.31 96 GLU A CA 1
ATOM 718 C C . GLU A 1 96 ? 3.581 8.720 -11.375 1.00 97.31 96 GLU A C 1
ATOM 720 O O . GLU A 1 96 ? 4.506 8.147 -10.799 1.00 97.31 96 GLU A O 1
ATOM 725 N N . ALA A 1 97 ? 3.653 9.044 -12.669 1.00 96.88 97 ALA A N 1
ATOM 726 C CA . ALA A 1 97 ? 4.682 8.545 -13.585 1.00 96.88 97 ALA A CA 1
ATOM 727 C C . ALA A 1 97 ? 6.117 8.817 -13.103 1.00 96.88 97 ALA A C 1
ATOM 729 O O . ALA A 1 97 ? 6.966 7.926 -13.116 1.00 96.88 97 ALA A O 1
ATOM 730 N N . ALA A 1 98 ? 6.388 10.031 -12.613 1.00 97.44 98 ALA A N 1
ATOM 731 C CA . ALA A 1 98 ? 7.708 10.384 -12.090 1.00 97.44 98 ALA A CA 1
ATOM 732 C C . ALA A 1 98 ? 8.088 9.560 -10.849 1.00 97.44 98 ALA A C 1
ATOM 734 O O . ALA A 1 98 ? 9.260 9.266 -10.627 1.00 97.44 98 ALA A O 1
ATOM 735 N N . ARG A 1 99 ? 7.102 9.187 -10.027 1.00 96.75 99 ARG A N 1
ATOM 736 C CA . ARG A 1 99 ? 7.317 8.351 -8.846 1.00 96.75 99 ARG A CA 1
ATOM 737 C C . ARG A 1 99 ? 7.508 6.891 -9.238 1.00 96.75 99 ARG A C 1
ATOM 739 O O . ARG A 1 99 ? 8.468 6.292 -8.773 1.00 96.75 99 ARG A O 1
ATOM 746 N N . ALA A 1 100 ? 6.654 6.364 -10.112 1.00 96.50 100 ALA A N 1
ATOM 747 C CA . ALA A 1 100 ? 6.766 5.003 -10.629 1.00 96.50 100 ALA A CA 1
ATOM 748 C C . ALA A 1 100 ? 8.141 4.758 -11.268 1.00 96.50 100 ALA A C 1
ATOM 750 O O . ALA A 1 100 ? 8.794 3.768 -10.958 1.00 96.50 100 ALA A O 1
ATOM 751 N N . ARG A 1 101 ? 8.634 5.718 -12.062 1.00 96.75 101 ARG A N 1
ATOM 752 C CA . ARG A 1 101 ? 9.975 5.649 -12.651 1.00 96.75 101 ARG A CA 1
ATOM 753 C C . ARG A 1 101 ? 11.078 5.530 -11.597 1.00 96.75 101 ARG A C 1
ATOM 755 O O . ARG A 1 101 ? 11.932 4.666 -11.717 1.00 96.75 101 ARG A O 1
ATOM 762 N N . ARG A 1 102 ? 11.034 6.355 -10.544 1.00 96.00 102 ARG A N 1
ATOM 763 C CA . ARG A 1 102 ? 12.024 6.282 -9.457 1.00 96.00 102 ARG A CA 1
ATOM 764 C C . ARG A 1 102 ? 11.989 4.953 -8.709 1.00 96.00 102 ARG A C 1
ATOM 766 O O . ARG A 1 102 ? 13.034 4.516 -8.259 1.00 96.00 102 ARG A O 1
ATOM 773 N N . LEU A 1 103 ? 10.814 4.342 -8.550 1.00 95.81 103 LEU A N 1
ATOM 774 C CA . LEU A 1 103 ? 10.701 3.024 -7.921 1.00 95.81 103 LEU A CA 1
ATOM 775 C C . LEU A 1 103 ? 11.327 1.938 -8.801 1.00 95.81 103 LEU A C 1
ATOM 777 O O . LEU A 1 103 ? 12.092 1.130 -8.293 1.00 95.81 103 LEU A O 1
ATOM 781 N N . ALA A 1 104 ? 11.066 1.973 -10.110 1.00 93.56 104 ALA A N 1
ATOM 782 C CA . ALA A 1 104 ? 11.657 1.036 -11.067 1.00 93.56 104 ALA A CA 1
ATOM 783 C C . ALA A 1 104 ? 13.186 1.175 -11.190 1.00 93.56 104 ALA A C 1
ATOM 785 O O . ALA A 1 104 ? 13.863 0.211 -11.509 1.00 93.56 104 ALA A O 1
ATOM 786 N N . GLU A 1 105 ? 13.732 2.367 -10.933 1.00 93.00 105 GLU A N 1
ATOM 787 C CA . GLU A 1 105 ? 15.179 2.634 -10.928 1.00 93.00 105 GLU 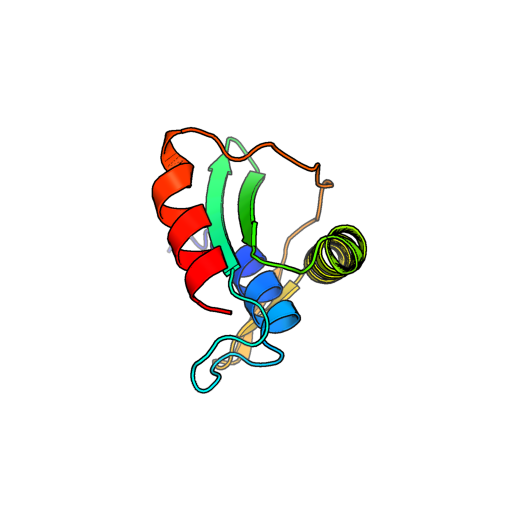A CA 1
ATOM 788 C C . GLU A 1 105 ? 15.847 2.344 -9.562 1.00 93.00 105 GLU A C 1
ATOM 790 O O . GLU A 1 105 ? 17.065 2.474 -9.447 1.00 93.00 105 GLU A O 1
ATOM 795 N N . ALA A 1 106 ? 15.070 2.018 -8.519 1.00 84.25 106 ALA A N 1
ATOM 796 C CA . ALA A 1 106 ? 15.557 1.823 -7.146 1.00 84.25 106 ALA A CA 1
ATOM 797 C C . ALA A 1 106 ? 15.703 0.350 -6.717 1.00 84.25 106 ALA A C 1
ATOM 799 O O . ALA A 1 106 ? 16.197 0.111 -5.609 1.00 84.25 106 ALA A O 1
ATOM 800 N N . GLY A 1 107 ? 15.246 -0.591 -7.549 1.00 67.94 107 GLY A N 1
ATOM 801 C CA . GLY A 1 107 ? 15.514 -2.030 -7.427 1.00 67.94 107 GLY A CA 1
ATOM 802 C C . GLY A 1 107 ? 16.771 -2.404 -8.195 1.00 67.94 107 GLY A C 1
ATOM 803 O O . GLY A 1 107 ? 17.536 -3.241 -7.671 1.00 67.94 107 GLY A O 1
#

Radius of gyration: 14.15 Å; chains: 1; bounding box: 35×28×37 Å

pLDDT: mean 92.74, std 9.6, range [38.78, 98.5]

Foldseek 3Di:
DPPDFDQCFLVQLLLCQQQVDPDDDPDGSKQKDWDWDDDDPDIDIDMATDDDPVCVVVSVVSSLVSVCVQWDQDPVRDMGGGHDPDDDDDDQDPVCVVVNVVRNVSD

Secondary structure (DSSP, 8-state):
---PPPTTHHHHHHHHHHHSSSS-PSSPSS-EEEEEEEETTEEEEEEEE---TTTHHHHHHHHHHHHHT-EEE-TTS-EEE---------PPPTTTHHHHHHHHT--

Sequence (107 aa):
MSTEADVDAPGAAVTLELCGSWDHRPPCPLPHYAHAERTGTGVTLRVLFAAEPEDEEDVRRRIDEALSTGSVTRPDGSSTQWEFRGSTSGVVVPSEAARARRLAEAG